Protein AF-A0A2D7U8H4-F1 (afdb_monomer_lite)

Foldseek 3Di:
DPDDAAQDLLLLLLLLLLLQCQVVDDDPVLLVLSVVLVVVSQVVCCVVPVDHDPDPRSVSSVVSVVVDVVQDPSRDLDDDVSNVVVSCRRYVDLVSLVVSLVSSCVSCPPVPNDPSSVSVSVVSCCVRVVD

Radius of gyration: 13.53 Å; chains: 1; bounding box: 33×34×31 Å

pLDDT: mean 74.47, std 12.83, range [48.94, 93.62]

Sequence (131 aa):
MNNIENNSFEAINLFVIYICFQDGVVSEEEASEIVLESSILKHYYF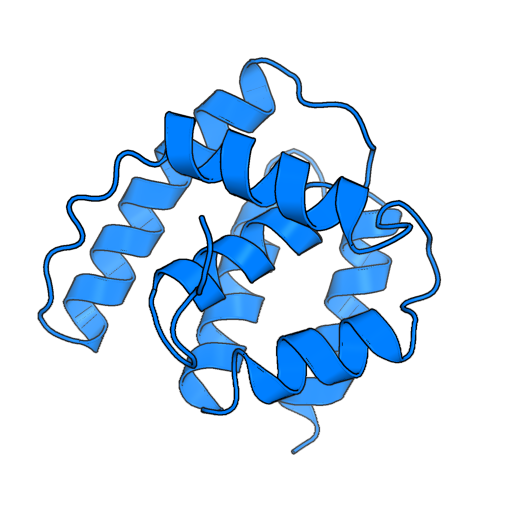ECYGEICDLDMESVSVEMQNMLTKKFEAFTEKISELEIQFFDDLISDFRLRDIALMAAKLSASKDGLHKLEESKWNFWFKRWASV

Secondary structure (DSSP, 8-state):
---PPTTSHHHHHHHHHHHHTTSS---HHHHHHHHHHHHHHHHHHHHHH-------HHHHHHHHHHHHHHHS--SSSS--HHHHHHHHHH---HHHHHHHHHHHHHHHTSS---HHHHHHHHHHHHHHHT-

Structure (mmCIF, N/CA/C/O backbone):
data_AF-A0A2D7U8H4-F1
#
_entry.id   AF-A0A2D7U8H4-F1
#
loop_
_atom_site.group_PDB
_atom_site.id
_atom_site.type_symbol
_atom_site.label_atom_id
_atom_site.label_alt_id
_atom_site.label_comp_id
_atom_site.label_asym_id
_atom_site.label_entity_id
_atom_site.label_seq_id
_atom_site.pdbx_PDB_ins_code
_atom_site.Cartn_x
_atom_site.Cartn_y
_atom_site.Cartn_z
_atom_site.occupancy
_atom_site.B_iso_or_equiv
_atom_site.auth_seq_id
_atom_site.auth_comp_id
_atom_site.auth_asym_id
_atom_site.auth_atom_id
_atom_site.pdbx_PDB_model_num
ATOM 1 N N . MET A 1 1 ? -7.947 11.295 -9.078 1.00 51.50 1 MET A N 1
ATOM 2 C CA . MET A 1 1 ? -7.142 10.383 -9.938 1.00 51.50 1 MET A CA 1
ATOM 3 C C . MET A 1 1 ? -7.999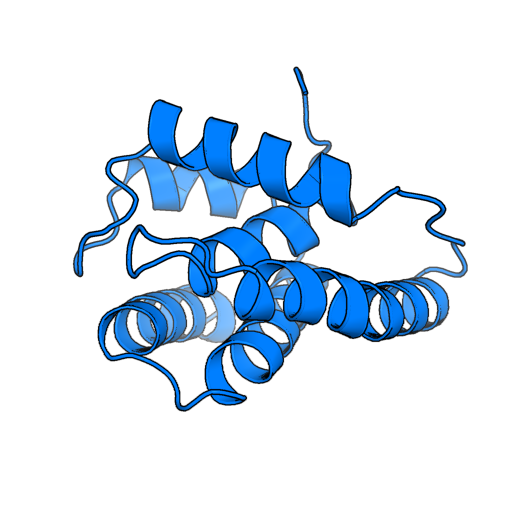 9.319 -10.631 1.00 51.50 1 MET A C 1
ATOM 5 O O . MET A 1 1 ? -8.744 8.639 -9.940 1.00 51.50 1 MET A O 1
ATOM 9 N N . ASN A 1 2 ? -7.910 9.155 -11.961 1.00 52.91 2 ASN A N 1
ATOM 10 C CA . ASN A 1 2 ? -8.731 8.161 -12.685 1.00 52.91 2 ASN A CA 1
ATOM 11 C C . ASN A 1 2 ? -7.993 6.896 -13.150 1.00 52.91 2 ASN A C 1
ATOM 13 O O . ASN A 1 2 ? -8.686 5.970 -13.537 1.00 52.91 2 ASN A O 1
ATOM 17 N N . ASN A 1 3 ? -6.659 6.817 -13.081 1.00 70.25 3 ASN A N 1
ATOM 18 C CA . ASN A 1 3 ? -5.900 5.573 -13.272 1.00 70.25 3 ASN A CA 1
ATOM 19 C C . ASN A 1 3 ? -4.519 5.729 -12.623 1.00 70.25 3 ASN A C 1
ATOM 21 O O . ASN A 1 3 ? -3.726 6.543 -13.084 1.00 70.25 3 ASN A O 1
ATOM 25 N N . ILE A 1 4 ? -4.258 4.989 -11.546 1.00 79.56 4 ILE A N 1
ATOM 26 C CA . ILE A 1 4 ? -2.896 4.794 -11.034 1.00 79.56 4 ILE A CA 1
ATOM 27 C C . ILE A 1 4 ? -2.267 3.719 -11.914 1.00 79.56 4 ILE A C 1
ATOM 29 O O . ILE A 1 4 ? -2.895 2.682 -12.136 1.00 79.56 4 ILE A O 1
ATOM 33 N N . GLU A 1 5 ? -1.080 3.982 -12.455 1.00 85.44 5 GLU A N 1
ATOM 34 C CA . GLU A 1 5 ? -0.382 3.003 -13.282 1.00 85.44 5 GLU A CA 1
ATOM 35 C C . GLU A 1 5 ? 0.126 1.837 -12.427 1.00 85.44 5 GLU A C 1
ATOM 37 O O . GLU A 1 5 ? 0.580 2.007 -11.294 1.00 85.44 5 GLU A O 1
ATOM 42 N N . ASN A 1 6 ? 0.037 0.624 -12.970 1.00 88.38 6 ASN A N 1
ATOM 43 C CA . ASN A 1 6 ? 0.552 -0.551 -12.279 1.00 88.38 6 ASN A CA 1
ATOM 44 C C . ASN A 1 6 ? 2.067 -0.426 -12.113 1.00 88.38 6 ASN A C 1
ATOM 46 O O . ASN A 1 6 ? 2.760 -0.018 -13.045 1.00 88.38 6 ASN A O 1
ATOM 50 N N . ASN A 1 7 ? 2.580 -0.857 -10.960 1.00 85.19 7 ASN A N 1
ATOM 51 C CA . ASN A 1 7 ? 4.003 -0.829 -10.622 1.00 85.19 7 ASN A CA 1
ATOM 52 C C . ASN A 1 7 ? 4.631 0.580 -10.632 1.00 85.19 7 ASN A C 1
ATOM 54 O O . ASN A 1 7 ? 5.853 0.699 -10.688 1.00 85.19 7 ASN A O 1
ATOM 58 N N . SER A 1 8 ? 3.824 1.642 -10.563 1.00 84.06 8 SER A N 1
ATOM 59 C CA . SER A 1 8 ? 4.328 3.012 -10.474 1.00 84.06 8 SER A CA 1
ATOM 60 C C . SER A 1 8 ? 4.660 3.408 -9.032 1.00 84.06 8 SER A C 1
ATOM 62 O O . SER A 1 8 ? 4.282 2.737 -8.065 1.00 84.06 8 SER A O 1
ATOM 64 N N . PHE A 1 9 ? 5.339 4.539 -8.860 1.00 78.19 9 PHE A N 1
ATOM 65 C CA . PHE A 1 9 ? 5.566 5.104 -7.532 1.00 78.19 9 PHE A CA 1
ATOM 66 C C . PHE A 1 9 ? 4.250 5.430 -6.808 1.00 78.19 9 PHE A C 1
ATOM 68 O O . PHE A 1 9 ? 4.119 5.190 -5.609 1.00 78.19 9 PHE A O 1
ATOM 75 N N . GLU A 1 10 ? 3.242 5.917 -7.531 1.00 80.12 10 GLU A N 1
ATOM 76 C CA . GLU A 1 10 ? 1.909 6.188 -6.995 1.00 80.12 10 GLU A CA 1
ATOM 77 C C . GLU A 1 10 ? 1.225 4.920 -6.482 1.00 80.12 10 GLU A C 1
ATOM 79 O O . GLU A 1 10 ? 0.513 4.984 -5.482 1.00 80.12 10 GLU A O 1
ATOM 84 N N . ALA A 1 11 ? 1.458 3.768 -7.118 1.00 85.81 11 ALA A N 1
ATOM 85 C CA . ALA A 1 11 ? 0.965 2.484 -6.631 1.00 85.81 11 ALA A CA 1
ATOM 86 C C . ALA A 1 11 ? 1.594 2.101 -5.284 1.00 85.81 11 ALA A C 1
ATOM 88 O O . ALA A 1 11 ? 0.877 1.703 -4.363 1.00 85.81 11 ALA A O 1
ATOM 89 N N . ILE A 1 12 ? 2.914 2.269 -5.149 1.00 84.12 12 ILE A N 1
ATOM 90 C CA . ILE A 1 12 ? 3.633 2.045 -3.884 1.00 84.12 12 ILE A CA 1
ATOM 91 C C . ILE A 1 12 ? 3.086 2.985 -2.813 1.00 84.12 12 ILE A C 1
ATOM 93 O O . ILE A 1 12 ? 2.733 2.549 -1.720 1.00 84.12 12 ILE A O 1
ATOM 97 N N . ASN A 1 13 ? 2.983 4.272 -3.135 1.00 79.50 13 ASN A N 1
ATOM 98 C CA . ASN A 1 13 ? 2.544 5.280 -2.188 1.00 79.50 13 ASN A CA 1
ATOM 99 C C . ASN A 1 13 ? 1.096 5.053 -1.737 1.00 79.50 13 ASN A C 1
ATOM 101 O O . ASN A 1 13 ? 0.791 5.161 -0.553 1.00 79.50 13 ASN A O 1
ATOM 105 N N . LEU A 1 14 ? 0.217 4.650 -2.659 1.00 84.50 14 LEU A N 1
ATOM 106 C CA . LEU A 1 14 ? -1.145 4.255 -2.324 1.00 84.50 14 LEU A CA 1
ATOM 107 C C . LEU A 1 14 ? -1.165 3.089 -1.330 1.00 84.50 14 LEU A C 1
ATOM 109 O O . LEU A 1 14 ? -1.993 3.081 -0.423 1.00 84.50 14 LEU A O 1
ATOM 113 N N . PHE A 1 15 ? -0.285 2.101 -1.502 1.00 88.06 15 PHE A N 1
ATOM 114 C CA . PHE A 1 15 ? -0.191 0.976 -0.575 1.00 88.06 15 PHE A CA 1
ATOM 115 C C . PHE A 1 15 ? 0.308 1.408 0.809 1.00 88.06 15 PHE A C 1
ATOM 117 O O . PHE A 1 15 ? -0.238 0.963 1.816 1.00 88.06 15 PHE A O 1
ATOM 124 N N . VAL A 1 16 ? 1.303 2.297 0.872 1.00 83.31 16 VAL A N 1
ATOM 125 C CA . VAL A 1 16 ? 1.805 2.863 2.137 1.00 83.31 16 VAL A CA 1
ATOM 126 C C . VAL A 1 16 ? 0.677 3.575 2.882 1.00 83.31 16 VAL A C 1
ATOM 128 O O . VAL A 1 16 ? 0.369 3.220 4.016 1.00 83.31 16 VAL A O 1
ATOM 131 N N . ILE A 1 17 ? -0.014 4.484 2.195 1.00 79.25 17 ILE A N 1
ATOM 132 C CA . ILE A 1 17 ? -1.213 5.184 2.675 1.00 79.25 17 ILE A CA 1
ATOM 133 C C . ILE A 1 17 ? -2.262 4.180 3.154 1.00 79.25 17 ILE A C 1
ATOM 135 O O . ILE A 1 17 ? -2.800 4.309 4.245 1.00 79.25 17 ILE A O 1
ATOM 139 N N . TYR A 1 18 ? -2.534 3.136 2.377 1.00 85.75 18 TYR A N 1
ATOM 140 C CA . TYR A 1 18 ? -3.485 2.105 2.766 1.00 85.75 18 TYR A CA 1
ATOM 141 C C . TYR A 1 18 ? -3.121 1.418 4.087 1.00 85.75 18 TYR A C 1
ATOM 143 O O . TYR A 1 18 ? -4.022 1.151 4.875 1.00 85.75 18 TYR A O 1
ATOM 151 N N . ILE A 1 19 ? -1.844 1.139 4.355 1.00 85.50 19 ILE A N 1
ATOM 152 C CA . ILE A 1 19 ? -1.432 0.525 5.623 1.00 85.50 19 ILE A CA 1
ATOM 153 C C . ILE A 1 19 ? -1.520 1.508 6.788 1.00 85.50 19 ILE A C 1
ATOM 155 O O . ILE A 1 19 ? -1.978 1.092 7.845 1.00 85.50 19 ILE A O 1
ATOM 159 N N . CYS A 1 20 ? -1.120 2.765 6.599 1.00 77.75 20 CYS A N 1
ATOM 160 C CA . CYS A 1 20 ? -1.115 3.774 7.664 1.00 77.75 20 CYS A CA 1
ATOM 161 C C . CYS A 1 20 ? -2.527 4.276 8.008 1.00 77.75 20 CYS A C 1
ATOM 163 O O . CYS A 1 20 ? -2.870 4.524 9.153 1.00 77.75 20 CYS A O 1
ATOM 165 N N . PHE A 1 21 ? -3.420 4.376 7.025 1.00 74.38 21 PHE A N 1
ATOM 166 C CA . PHE A 1 21 ? -4.769 4.891 7.255 1.00 74.38 21 PHE A CA 1
ATOM 167 C C . PHE A 1 21 ? -5.750 3.786 7.625 1.00 74.38 21 PHE A C 1
ATOM 169 O O . PHE A 1 21 ? -6.690 3.495 6.881 1.00 74.38 21 PHE A O 1
ATOM 176 N N . GLN A 1 22 ? -5.541 3.166 8.782 1.00 72.56 22 GLN A N 1
ATOM 177 C CA . GLN A 1 22 ? -6.448 2.143 9.310 1.00 72.56 22 GLN A CA 1
ATOM 178 C C . GLN A 1 22 ? -7.358 2.635 10.435 1.00 72.56 22 GLN A C 1
ATOM 180 O O . GLN A 1 22 ? -8.425 2.053 10.641 1.00 72.56 22 GLN A O 1
ATOM 185 N N . ASP A 1 23 ? -7.015 3.756 11.066 1.00 63.41 23 ASP A N 1
ATOM 186 C CA . ASP A 1 23 ? -7.750 4.287 12.218 1.00 63.41 23 ASP A CA 1
ATOM 187 C C . ASP A 1 23 ? -8.824 5.330 11.836 1.00 63.41 23 ASP A C 1
ATOM 189 O O . ASP A 1 23 ? -9.570 5.824 12.681 1.00 63.41 23 ASP A O 1
ATOM 193 N N . GLY A 1 24 ? -8.994 5.609 10.537 1.00 57.06 24 GLY A N 1
ATOM 194 C CA . GLY A 1 24 ? -10.150 6.337 9.992 1.00 57.06 24 GLY A CA 1
ATOM 195 C C . GLY A 1 24 ? -10.185 7.846 10.229 1.00 57.06 24 GLY A C 1
ATOM 196 O O . GLY A 1 24 ? -11.062 8.522 9.686 1.00 57.06 24 GLY A O 1
ATOM 197 N N . VAL A 1 25 ? -9.230 8.383 10.979 1.00 54.97 25 VAL A N 1
ATOM 198 C CA . VAL A 1 25 ? -9.010 9.816 11.186 1.00 54.97 25 VAL A CA 1
ATOM 199 C C . VAL A 1 25 ? -7.657 10.165 10.574 1.00 54.97 25 VAL A C 1
ATOM 201 O O . VAL A 1 25 ? -6.763 9.336 10.607 1.00 54.97 25 VAL A O 1
ATOM 204 N N . VAL A 1 26 ? -7.548 11.349 9.963 1.00 52.44 26 VAL A N 1
ATOM 205 C CA . VAL A 1 26 ? -6.253 11.947 9.605 1.00 52.44 26 VAL A CA 1
ATOM 206 C C . VAL A 1 26 ? -6.044 13.103 10.556 1.00 52.44 26 VAL A C 1
ATOM 208 O O . VAL A 1 26 ? -6.781 14.093 10.481 1.00 52.44 26 VAL A O 1
ATOM 211 N N . SER A 1 27 ? -5.100 12.981 11.477 1.00 54.81 27 SER A N 1
ATOM 212 C CA . SER A 1 27 ? -4.613 14.147 12.208 1.00 54.81 27 SER A CA 1
ATOM 213 C C . SER A 1 27 ? -3.743 15.010 11.277 1.00 54.81 27 SER A C 1
ATOM 215 O O . SER A 1 27 ? -3.174 14.528 10.296 1.00 54.81 27 SER A O 1
ATOM 217 N N . GLU A 1 28 ? -3.624 16.315 11.552 1.00 50.97 28 GLU A N 1
ATOM 218 C CA . GLU A 1 28 ? -2.660 17.175 10.831 1.00 50.97 28 GLU A CA 1
ATOM 219 C C . GLU A 1 28 ? -1.212 16.655 10.968 1.00 50.97 28 GLU A C 1
ATOM 221 O O . GLU A 1 28 ? -0.369 16.905 10.101 1.00 50.97 28 GLU A O 1
ATOM 226 N N . GLU A 1 29 ? -0.942 15.901 12.036 1.00 53.50 29 GLU A N 1
ATOM 227 C CA . GLU A 1 29 ? 0.329 15.234 12.312 1.00 53.50 29 GLU A CA 1
ATOM 228 C C . GLU A 1 29 ? 0.560 14.073 11.325 1.00 53.50 29 GLU A C 1
ATOM 230 O O . GLU A 1 29 ? 1.577 14.085 10.634 1.00 53.50 29 GLU A O 1
ATOM 235 N N . GLU A 1 30 ? -0.415 13.182 11.104 1.00 51.03 30 GLU A N 1
ATOM 236 C CA . GLU A 1 30 ? -0.315 12.084 10.119 1.00 51.03 30 GLU A CA 1
ATOM 237 C C . GLU A 1 30 ? -0.152 12.595 8.676 1.00 51.03 30 GLU A C 1
ATOM 239 O O . GLU A 1 30 ? 0.630 12.053 7.891 1.00 51.03 30 GLU A O 1
ATOM 244 N N . ALA A 1 31 ? -0.850 13.675 8.309 1.00 55.53 31 ALA A N 1
ATOM 245 C CA . ALA A 1 31 ? -0.714 14.287 6.984 1.00 55.53 31 ALA A CA 1
ATOM 246 C C . ALA A 1 31 ? 0.693 14.872 6.760 1.00 55.53 31 ALA A C 1
ATOM 248 O O . ALA A 1 31 ? 1.307 14.654 5.711 1.00 55.53 31 ALA A O 1
ATOM 249 N N . SER A 1 32 ? 1.228 15.577 7.760 1.00 53.59 32 SER A N 1
ATOM 250 C CA . SER A 1 32 ? 2.587 16.135 7.726 1.00 53.59 32 SER A CA 1
ATOM 251 C C . SER A 1 32 ? 3.660 15.039 7.716 1.00 53.59 32 SER A C 1
ATOM 253 O O . SER A 1 32 ? 4.719 15.194 7.100 1.00 53.59 32 SER A O 1
ATOM 255 N N . GLU A 1 33 ? 3.388 13.907 8.360 1.00 56.00 33 GLU A N 1
ATOM 256 C CA . GLU A 1 33 ? 4.283 12.753 8.419 1.00 56.00 33 GLU A CA 1
ATOM 257 C C . GLU A 1 33 ? 4.367 12.008 7.089 1.00 56.00 33 GLU A C 1
ATOM 259 O O . GLU A 1 33 ? 5.471 11.687 6.641 1.00 56.00 33 GLU A O 1
ATOM 264 N N . ILE A 1 34 ? 3.249 11.846 6.380 1.00 58.84 34 ILE A N 1
ATOM 265 C CA . ILE A 1 34 ? 3.242 11.286 5.021 1.00 58.84 34 ILE A CA 1
ATOM 266 C C . ILE A 1 34 ? 4.045 12.164 4.062 1.00 58.84 34 ILE A C 1
ATOM 268 O O . ILE A 1 34 ? 4.780 11.655 3.214 1.00 58.84 34 ILE A O 1
ATOM 272 N N . VAL A 1 35 ? 3.977 13.488 4.218 1.00 55.56 35 VAL A N 1
ATOM 273 C CA . VAL A 1 35 ? 4.799 14.429 3.444 1.00 55.56 35 VAL A CA 1
ATOM 274 C C . VAL A 1 35 ? 6.287 14.274 3.780 1.00 55.56 35 VAL A C 1
ATOM 276 O O . VAL A 1 35 ? 7.117 14.231 2.868 1.00 55.56 35 VAL A O 1
ATOM 279 N N . LEU A 1 36 ? 6.659 14.126 5.052 1.00 53.41 36 LEU A N 1
ATOM 280 C CA . LEU A 1 36 ? 8.048 13.871 5.460 1.00 53.41 36 LEU A CA 1
ATOM 281 C C . LEU A 1 36 ? 8.581 12.554 4.894 1.00 53.41 36 LEU A C 1
ATOM 283 O O . LEU A 1 36 ? 9.702 12.495 4.388 1.00 53.41 36 LEU A O 1
ATOM 287 N N . GLU A 1 37 ? 7.785 11.498 4.921 1.00 58.31 37 GLU A N 1
ATOM 288 C CA . GLU A 1 37 ? 8.197 10.185 4.431 1.00 58.31 37 GLU A CA 1
ATOM 289 C C . GLU A 1 37 ? 8.166 10.070 2.925 1.00 58.31 37 GLU A C 1
ATOM 291 O O . GLU A 1 37 ? 8.986 9.352 2.354 1.00 58.31 37 GLU A O 1
ATOM 296 N N . SER A 1 38 ? 7.335 10.875 2.272 1.00 60.34 38 SER A N 1
ATOM 297 C CA . SER A 1 38 ? 7.393 11.040 0.834 1.00 60.34 38 SER A CA 1
ATOM 298 C C . SER A 1 38 ? 8.769 11.478 0.356 1.00 60.34 38 SER A C 1
ATOM 300 O O . SER A 1 38 ? 9.191 11.053 -0.708 1.00 60.34 38 SER A O 1
ATOM 302 N N . SER A 1 39 ? 9.514 12.266 1.138 1.00 61.62 39 SER A N 1
ATOM 303 C CA . SER A 1 39 ? 10.873 12.670 0.768 1.00 61.62 39 SER A CA 1
ATOM 304 C C . SER A 1 39 ? 11.861 11.496 0.818 1.00 61.62 39 SER A C 1
ATOM 306 O O . SER A 1 39 ? 12.702 11.364 -0.072 1.00 61.62 39 SER A O 1
ATOM 308 N N . ILE A 1 40 ? 11.703 10.586 1.787 1.00 63.94 40 ILE A N 1
ATOM 309 C CA . ILE A 1 40 ? 12.493 9.351 1.911 1.00 63.94 40 ILE A CA 1
ATOM 310 C C . ILE A 1 40 ? 12.112 8.369 0.798 1.00 63.94 40 ILE A C 1
ATOM 312 O O . ILE A 1 40 ? 12.989 7.822 0.136 1.00 63.94 40 ILE A O 1
ATOM 316 N N . LEU A 1 41 ? 10.814 8.187 0.550 1.00 64.19 41 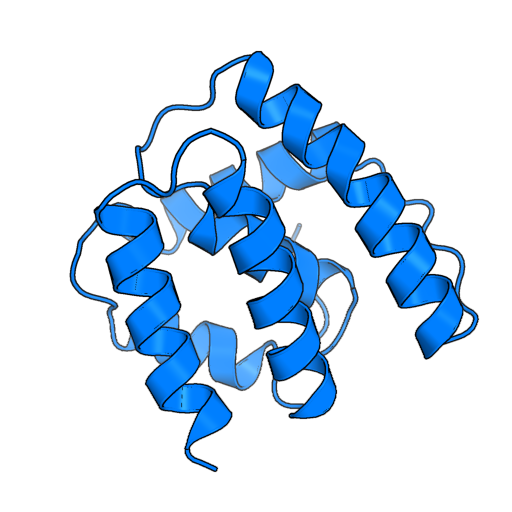LEU A N 1
ATOM 317 C CA . LEU A 1 41 ? 10.275 7.357 -0.528 1.00 64.19 41 LEU A CA 1
ATOM 318 C C . LEU A 1 41 ? 10.699 7.873 -1.906 1.00 64.19 41 LEU A C 1
ATOM 320 O O . LEU A 1 41 ? 11.145 7.083 -2.732 1.00 64.19 41 LEU A O 1
ATOM 324 N N . LYS A 1 42 ? 10.633 9.188 -2.144 1.00 65.81 42 LYS A N 1
ATOM 325 C CA . LYS A 1 42 ? 11.120 9.835 -3.372 1.00 65.81 42 LYS A CA 1
ATOM 326 C C . LYS A 1 42 ? 12.611 9.604 -3.561 1.00 65.81 42 LYS A C 1
ATOM 328 O O . LYS A 1 42 ? 13.033 9.275 -4.664 1.00 65.81 42 LYS A O 1
ATOM 333 N N . HIS A 1 43 ? 13.403 9.747 -2.498 1.00 65.62 43 HIS A N 1
ATOM 334 C CA . HIS A 1 43 ? 14.840 9.501 -2.557 1.00 65.62 43 HIS A CA 1
ATOM 335 C C . HIS A 1 43 ? 15.149 8.026 -2.841 1.00 65.62 43 HIS A C 1
ATOM 337 O O . HIS A 1 43 ? 15.952 7.728 -3.715 1.00 65.62 43 HIS A O 1
ATOM 343 N N . TYR A 1 44 ? 14.463 7.096 -2.178 1.00 62.44 44 TYR A N 1
ATOM 344 C CA . TYR A 1 44 ? 14.658 5.663 -2.387 1.00 62.44 44 TYR A CA 1
ATOM 345 C C . TYR A 1 44 ? 14.201 5.201 -3.780 1.00 62.44 44 TYR A C 1
ATOM 347 O O . TYR A 1 44 ? 14.885 4.413 -4.430 1.00 62.44 44 TYR A O 1
ATOM 355 N N . TYR A 1 45 ? 13.072 5.721 -4.272 1.00 63.62 45 TYR A N 1
ATOM 356 C CA . TYR A 1 45 ? 12.604 5.481 -5.637 1.00 63.62 45 TYR A CA 1
ATOM 357 C C . TYR A 1 45 ? 13.599 6.025 -6.666 1.00 63.62 45 TYR A C 1
ATOM 359 O O . TYR A 1 45 ? 13.954 5.314 -7.603 1.00 63.62 45 TYR A O 1
ATOM 367 N N . PHE A 1 46 ? 14.123 7.235 -6.450 1.00 66.12 46 PHE A N 1
ATOM 368 C CA . PHE A 1 46 ? 15.183 7.801 -7.282 1.00 66.12 46 PHE A CA 1
ATOM 369 C C . PHE A 1 46 ? 16.446 6.927 -7.284 1.00 66.12 46 PHE A C 1
ATOM 371 O O . PHE A 1 46 ? 16.983 6.651 -8.350 1.00 66.12 46 PHE A O 1
ATOM 378 N N . GLU A 1 47 ? 16.895 6.429 -6.131 1.00 61.97 47 GLU A N 1
ATOM 379 C CA . GLU A 1 47 ? 18.053 5.524 -6.051 1.00 61.97 47 GLU A CA 1
ATOM 380 C C . GLU A 1 47 ? 17.808 4.189 -6.782 1.00 61.97 47 GLU A C 1
ATOM 382 O O . GLU A 1 47 ? 18.723 3.636 -7.391 1.00 61.97 47 GLU A O 1
ATOM 387 N N . CYS A 1 48 ? 16.577 3.670 -6.763 1.00 60.88 48 CYS A N 1
ATOM 388 C CA . CYS A 1 48 ? 16.238 2.397 -7.409 1.00 60.88 48 CYS A CA 1
ATOM 389 C C . CYS A 1 48 ? 16.018 2.512 -8.925 1.00 60.88 48 CYS A C 1
ATOM 391 O O . CYS A 1 48 ? 16.359 1.584 -9.661 1.00 60.88 48 CYS A O 1
ATOM 393 N N . TYR A 1 49 ? 15.428 3.617 -9.389 1.00 64.88 49 TYR A N 1
ATOM 394 C CA . TYR A 1 49 ? 14.919 3.759 -10.760 1.00 64.88 49 TYR A CA 1
ATOM 395 C C . TYR A 1 49 ? 15.562 4.907 -11.550 1.00 64.88 49 TYR A C 1
ATOM 397 O O . TYR A 1 49 ? 15.422 4.962 -12.769 1.00 64.88 49 TYR A O 1
ATOM 405 N N . GLY A 1 50 ? 16.301 5.807 -10.895 1.00 62.72 50 GLY A N 1
ATOM 406 C CA . GLY A 1 50 ? 16.912 6.989 -11.515 1.00 62.72 50 GLY A CA 1
ATOM 407 C C . GLY A 1 50 ? 15.915 8.098 -11.869 1.00 62.72 50 GLY A C 1
ATOM 408 O O . GLY A 1 50 ? 16.264 9.029 -12.595 1.00 62.72 50 GLY A O 1
ATOM 409 N N . GLU A 1 51 ? 14.678 8.003 -11.381 1.00 65.00 51 GLU A N 1
ATOM 410 C CA . GLU A 1 51 ? 13.570 8.892 -11.728 1.00 65.00 51 GLU A CA 1
ATOM 411 C C . GLU A 1 51 ? 13.255 9.866 -10.589 1.00 65.00 51 GLU A C 1
ATOM 413 O O . GLU A 1 51 ? 13.069 9.471 -9.436 1.00 65.00 51 GLU A O 1
ATOM 418 N N . ILE A 1 52 ? 13.198 11.162 -10.910 1.00 58.97 52 ILE A N 1
ATOM 419 C CA . ILE A 1 52 ? 12.814 12.202 -9.951 1.00 58.97 52 ILE A CA 1
ATOM 420 C C . ILE A 1 52 ? 11.289 12.261 -9.892 1.00 58.97 52 ILE A C 1
ATOM 422 O O . ILE A 1 52 ? 10.632 12.573 -10.883 1.00 58.97 52 ILE A O 1
ATOM 426 N N . CYS A 1 53 ? 10.738 12.001 -8.711 1.00 63.28 53 CYS A N 1
ATOM 427 C CA . CYS A 1 53 ? 9.310 12.099 -8.450 1.00 63.28 53 CYS A CA 1
ATOM 428 C C . CYS A 1 53 ? 8.946 13.504 -7.924 1.00 63.28 53 CYS A C 1
ATOM 430 O O . CYS A 1 53 ? 9.220 13.845 -6.770 1.00 63.28 53 CYS A O 1
ATOM 432 N N . ASP A 1 54 ? 8.310 14.310 -8.779 1.00 63.47 54 ASP A N 1
ATOM 433 C CA . ASP A 1 54 ? 7.850 15.681 -8.486 1.00 63.47 54 ASP A CA 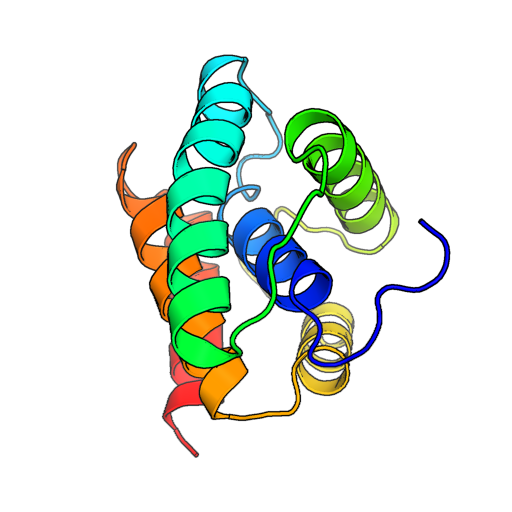1
ATOM 434 C C . ASP A 1 54 ? 6.354 15.738 -8.110 1.00 63.47 54 ASP A C 1
ATOM 436 O O . ASP A 1 54 ? 5.632 16.675 -8.440 1.00 63.47 54 ASP A O 1
ATOM 440 N N . LEU A 1 55 ? 5.845 14.688 -7.457 1.00 62.06 55 LEU A N 1
ATOM 441 C CA . LEU A 1 55 ? 4.455 14.656 -6.997 1.00 62.06 55 LEU A CA 1
ATOM 442 C C . LEU A 1 55 ? 4.270 15.547 -5.769 1.00 62.06 55 LEU A C 1
ATOM 444 O O . LEU A 1 55 ? 5.057 15.475 -4.822 1.00 62.06 55 LEU A O 1
ATOM 448 N N . ASP A 1 56 ? 3.210 16.349 -5.753 1.00 65.31 56 ASP A N 1
ATOM 449 C CA . ASP A 1 56 ? 2.749 17.017 -4.539 1.00 65.31 56 ASP A CA 1
ATOM 450 C C . ASP A 1 56 ? 2.055 15.992 -3.634 1.00 65.31 56 ASP A C 1
ATOM 452 O O . ASP A 1 56 ? 0.935 15.550 -3.874 1.00 65.31 56 ASP A O 1
ATOM 456 N N . MET A 1 57 ? 2.774 15.557 -2.610 1.00 62.09 57 MET A N 1
ATOM 457 C CA . MET A 1 57 ? 2.399 14.393 -1.814 1.00 62.09 57 MET A CA 1
ATOM 458 C C . MET A 1 57 ? 1.275 14.708 -0.839 1.00 62.09 57 MET A C 1
ATOM 460 O O . MET A 1 57 ? 0.542 13.801 -0.464 1.00 62.09 57 MET A O 1
ATOM 464 N N . GLU A 1 58 ? 1.103 15.971 -0.461 1.00 62.28 58 GLU A N 1
ATOM 465 C CA . GLU A 1 58 ? 0.044 16.390 0.451 1.00 62.28 58 GLU A CA 1
ATOM 466 C C . GLU A 1 58 ? -1.323 16.259 -0.236 1.00 62.28 58 GLU A C 1
ATOM 468 O O . GLU A 1 58 ? -2.208 15.544 0.241 1.00 62.28 58 GLU A O 1
ATOM 473 N N . SER A 1 59 ? -1.462 16.842 -1.431 1.00 64.06 59 SER A N 1
ATOM 474 C CA . SER A 1 59 ? -2.688 16.739 -2.231 1.00 64.06 59 SER A CA 1
ATOM 475 C C . SER A 1 59 ? -2.953 15.311 -2.720 1.00 64.06 59 SER A C 1
ATOM 477 O O . SER A 1 59 ? -4.087 14.828 -2.643 1.00 64.06 59 SER A O 1
ATOM 479 N N . VAL A 1 60 ? -1.909 14.591 -3.143 1.00 67.38 60 VAL A N 1
ATOM 480 C CA . VAL A 1 60 ? -2.019 13.194 -3.587 1.00 67.38 60 VAL A CA 1
ATOM 481 C C . VAL A 1 60 ? -2.463 12.272 -2.452 1.00 67.38 60 VAL A C 1
ATOM 483 O O . VAL A 1 60 ? -3.281 11.381 -2.682 1.00 67.38 60 VAL A O 1
ATOM 486 N N . SER A 1 61 ? -1.995 12.492 -1.222 1.00 66.38 61 SER A N 1
ATOM 487 C CA . SER A 1 61 ? -2.356 11.633 -0.087 1.00 66.38 61 SER A CA 1
ATOM 488 C C . SER A 1 61 ? -3.830 11.757 0.280 1.00 66.38 61 SER A C 1
ATOM 490 O O . SER A 1 61 ? -4.508 10.743 0.460 1.00 66.38 61 SER A O 1
ATOM 492 N N . VAL A 1 62 ? -4.365 12.981 0.282 1.00 69.12 62 VAL A N 1
ATOM 493 C CA . VAL A 1 62 ? -5.796 13.233 0.513 1.00 69.12 62 VAL A CA 1
ATOM 494 C C . VAL A 1 62 ? -6.653 12.631 -0.607 1.00 69.12 62 VAL A C 1
ATOM 496 O O . VAL A 1 62 ? -7.710 12.047 -0.348 1.00 69.12 62 VAL A O 1
ATOM 499 N N . GLU A 1 63 ? -6.224 12.730 -1.868 1.00 71.62 63 GLU A N 1
ATOM 500 C CA . GLU A 1 63 ? -6.934 12.103 -2.990 1.00 71.62 63 GLU A CA 1
ATOM 501 C C . GLU A 1 63 ? -6.934 10.571 -2.909 1.00 71.62 63 GLU A C 1
ATOM 503 O O . GLU A 1 63 ? -7.980 9.939 -3.094 1.00 71.62 63 GLU A O 1
ATOM 508 N N . MET A 1 64 ? -5.781 9.973 -2.613 1.00 74.12 64 MET A N 1
ATOM 509 C CA . MET A 1 64 ? -5.609 8.527 -2.471 1.00 74.12 64 MET A CA 1
ATOM 510 C C . MET A 1 64 ? -6.434 7.978 -1.309 1.00 74.12 64 MET A C 1
ATOM 512 O O . MET A 1 64 ? -7.103 6.955 -1.459 1.00 74.12 64 MET A O 1
ATOM 516 N N . GLN A 1 65 ? -6.480 8.692 -0.189 1.00 71.19 65 GLN A N 1
ATOM 517 C CA . GLN A 1 65 ? -7.328 8.329 0.937 1.00 71.19 65 GLN A CA 1
ATOM 518 C C . GLN A 1 65 ? -8.813 8.349 0.554 1.00 71.19 65 GLN A C 1
ATOM 520 O O . GLN A 1 65 ? -9.530 7.373 0.775 1.00 71.19 65 GLN A O 1
ATOM 525 N N . ASN A 1 66 ? -9.277 9.436 -0.070 1.00 73.94 66 ASN A N 1
ATOM 526 C CA . ASN A 1 66 ? -10.654 9.546 -0.555 1.00 73.94 66 ASN A CA 1
ATOM 527 C C . ASN A 1 66 ? -11.006 8.446 -1.563 1.00 73.94 66 ASN A C 1
ATOM 529 O O . ASN A 1 66 ? -12.161 8.026 -1.656 1.00 73.94 66 ASN A O 1
ATOM 533 N N . MET A 1 67 ? -10.032 7.988 -2.347 1.00 77.69 67 MET A N 1
ATOM 534 C CA . MET A 1 67 ? -10.213 6.854 -3.242 1.00 77.69 67 MET A CA 1
ATOM 535 C C . MET A 1 67 ? -10.363 5.544 -2.458 1.00 77.69 67 MET A C 1
ATOM 537 O O . MET A 1 67 ? -11.282 4.780 -2.747 1.00 77.69 67 MET A O 1
ATOM 541 N N . LEU A 1 68 ? -9.504 5.289 -1.467 1.00 76.75 68 LEU A N 1
ATOM 542 C CA . LEU A 1 68 ? -9.540 4.071 -0.650 1.00 76.75 68 LEU A CA 1
ATOM 543 C C . LEU A 1 68 ? -10.846 3.949 0.137 1.00 76.75 68 LEU A C 1
ATOM 545 O O . LEU A 1 68 ? -11.470 2.893 0.096 1.00 76.75 68 LEU A O 1
ATOM 549 N N . THR A 1 69 ? -11.309 5.027 0.771 1.00 73.69 69 THR A N 1
ATOM 550 C CA . THR A 1 69 ? -12.554 5.034 1.562 1.00 73.69 69 THR A CA 1
ATOM 551 C C . THR A 1 69 ? -13.811 4.874 0.711 1.00 73.69 69 THR A C 1
ATOM 553 O O . THR A 1 69 ? -14.807 4.327 1.173 1.00 73.69 69 THR A O 1
ATOM 556 N N . LYS A 1 70 ? -13.783 5.322 -0.551 1.00 78.50 70 LYS A N 1
ATOM 557 C CA . LYS A 1 70 ? -14.875 5.079 -1.509 1.00 78.50 70 LYS A CA 1
ATOM 558 C C . LYS A 1 70 ? -14.859 3.665 -2.079 1.00 78.50 70 LYS A C 1
ATOM 560 O O . LYS A 1 70 ? -15.909 3.171 -2.486 1.00 78.50 70 LYS A O 1
ATOM 565 N N . LYS A 1 71 ? -13.677 3.055 -2.192 1.00 75.75 71 LYS A N 1
ATOM 566 C CA . LYS A 1 71 ? -13.482 1.777 -2.885 1.00 75.75 71 LYS A CA 1
ATOM 567 C C . LYS A 1 71 ? -13.567 0.575 -1.949 1.00 75.75 71 LYS A C 1
ATOM 569 O O . LYS A 1 71 ? -13.998 -0.489 -2.387 1.00 75.75 71 LYS A O 1
ATOM 574 N N . PHE A 1 72 ? -13.183 0.745 -0.688 1.00 76.75 72 PHE A N 1
ATOM 575 C CA . PHE A 1 72 ? -13.110 -0.319 0.304 1.00 76.75 72 PHE A CA 1
ATOM 576 C C . PHE A 1 72 ? -13.714 0.127 1.635 1.00 76.75 72 PHE A C 1
ATOM 578 O O . PHE A 1 72 ? -13.613 1.292 2.020 1.00 76.75 72 PHE A O 1
ATOM 585 N N . GLU A 1 73 ? -14.247 -0.829 2.396 1.00 68.31 73 GLU A N 1
ATOM 586 C CA . GLU A 1 73 ? -14.435 -0.667 3.842 1.00 68.31 73 GLU A CA 1
ATOM 587 C C . GLU A 1 73 ? -13.063 -0.785 4.526 1.00 68.31 73 GLU A C 1
ATOM 589 O O . GLU A 1 73 ? -12.736 -1.774 5.182 1.00 68.31 73 GLU A O 1
ATOM 594 N N . ALA A 1 74 ? -12.217 0.218 4.280 1.00 60.88 74 ALA A N 1
ATOM 595 C CA . ALA A 1 74 ? -10.778 0.154 4.500 1.00 60.88 74 ALA A CA 1
ATOM 596 C C . ALA A 1 74 ? -10.370 0.015 5.974 1.00 60.88 74 ALA A C 1
ATOM 598 O O . ALA A 1 74 ? -9.229 -0.350 6.210 1.00 60.88 74 ALA A O 1
ATOM 599 N N . PHE A 1 75 ? -11.267 0.261 6.934 1.00 67.50 75 PHE A N 1
ATOM 600 C CA . PHE A 1 75 ? -10.990 0.309 8.379 1.00 67.50 75 PHE A CA 1
ATOM 601 C C . PHE A 1 75 ? -11.465 -0.958 9.101 1.00 67.50 75 PHE A C 1
ATOM 603 O O . PHE A 1 75 ? -12.268 -0.912 10.035 1.00 67.50 75 PHE A O 1
ATOM 610 N N . THR A 1 76 ? -11.035 -2.125 8.626 1.00 69.38 76 THR A N 1
ATOM 611 C CA . THR A 1 76 ? -11.410 -3.408 9.230 1.00 69.38 76 THR A CA 1
ATOM 612 C C . THR A 1 76 ? -10.191 -4.305 9.418 1.00 69.38 76 THR A C 1
ATOM 614 O O . THR A 1 76 ? -9.247 -4.284 8.631 1.00 69.38 76 THR A O 1
ATOM 617 N N . GLU A 1 77 ? -10.212 -5.142 10.464 1.00 69.62 77 GLU A N 1
ATOM 618 C CA . GLU A 1 77 ? -9.137 -6.118 10.718 1.00 69.62 77 GLU A CA 1
ATOM 619 C C . GLU A 1 77 ? -9.011 -7.164 9.597 1.00 69.62 77 GLU A C 1
ATOM 621 O O . GLU A 1 77 ? -7.955 -7.779 9.437 1.00 69.62 77 GLU A O 1
ATOM 626 N N . LYS A 1 78 ? -10.094 -7.404 8.844 1.00 77.94 78 LYS A N 1
ATOM 627 C CA . LYS A 1 78 ? -10.160 -8.429 7.803 1.00 77.94 78 LYS A CA 1
ATOM 628 C C . LYS A 1 78 ? -10.067 -7.797 6.427 1.00 77.94 78 LYS A C 1
ATOM 630 O O . LYS A 1 78 ? -10.980 -7.109 5.996 1.00 77.94 78 LYS A O 1
ATOM 635 N N . ILE A 1 79 ? -9.006 -8.145 5.715 1.00 86.25 79 ILE A N 1
ATOM 636 C CA . ILE A 1 79 ? -8.817 -7.735 4.328 1.00 86.25 79 ILE A CA 1
ATOM 637 C C . ILE A 1 79 ? -9.788 -8.515 3.432 1.00 86.25 79 ILE A C 1
ATOM 639 O O . ILE A 1 79 ? -9.883 -9.743 3.506 1.00 86.25 79 ILE A O 1
ATOM 643 N N . SER A 1 80 ? -10.521 -7.784 2.600 1.00 87.50 80 SER A N 1
ATOM 644 C CA . SER A 1 80 ? -11.469 -8.299 1.614 1.00 87.50 80 SER A CA 1
ATOM 645 C C . SER A 1 80 ? -10.765 -8.836 0.363 1.00 87.50 80 SER A C 1
ATOM 647 O O . SER A 1 80 ? -9.672 -8.398 0.006 1.00 87.50 80 SER A O 1
ATOM 649 N N . GLU A 1 81 ? -11.411 -9.748 -0.372 1.00 88.38 81 GLU A N 1
ATOM 650 C CA . GLU A 1 81 ? -10.860 -10.222 -1.654 1.00 88.38 81 GLU A CA 1
ATOM 651 C C . GLU A 1 81 ? -10.699 -9.100 -2.688 1.00 88.38 81 GLU A C 1
ATOM 653 O O . GLU A 1 81 ? -9.792 -9.159 -3.513 1.00 88.38 81 GLU A O 1
ATOM 658 N N . LEU A 1 82 ? -11.521 -8.049 -2.607 1.00 87.69 82 LEU A N 1
ATOM 659 C CA . LEU A 1 82 ? -11.405 -6.877 -3.473 1.00 87.69 82 LEU A CA 1
ATOM 660 C C . LEU A 1 82 ? -10.122 -6.085 -3.196 1.00 87.69 82 LEU A C 1
ATOM 662 O O . LEU A 1 82 ? -9.465 -5.660 -4.143 1.00 87.69 82 LEU A O 1
ATOM 666 N N . GLU A 1 83 ? -9.753 -5.899 -1.924 1.00 88.69 83 GLU A N 1
ATOM 667 C CA . GLU A 1 83 ? -8.473 -5.280 -1.547 1.00 88.69 83 GLU A CA 1
ATOM 668 C C . GLU A 1 83 ? -7.300 -6.142 -2.021 1.00 88.69 83 GLU A C 1
ATOM 670 O O . GLU A 1 83 ? -6.343 -5.620 -2.593 1.00 88.69 83 GLU A O 1
ATOM 675 N N . ILE A 1 84 ? -7.402 -7.463 -1.828 1.00 92.12 84 ILE A N 1
ATOM 676 C CA . ILE A 1 84 ? -6.368 -8.418 -2.240 1.00 92.12 84 ILE A CA 1
ATOM 677 C C . ILE A 1 84 ? -6.120 -8.320 -3.742 1.00 92.12 84 ILE A C 1
ATOM 679 O O . ILE A 1 84 ? -4.994 -8.072 -4.168 1.00 92.12 84 ILE A O 1
ATOM 683 N N . GLN A 1 85 ? -7.179 -8.491 -4.534 1.00 92.62 85 GLN A N 1
ATOM 684 C CA . GLN A 1 85 ? -7.090 -8.472 -5.987 1.00 92.62 85 GLN A CA 1
ATOM 685 C C . GLN A 1 85 ? -6.579 -7.121 -6.487 1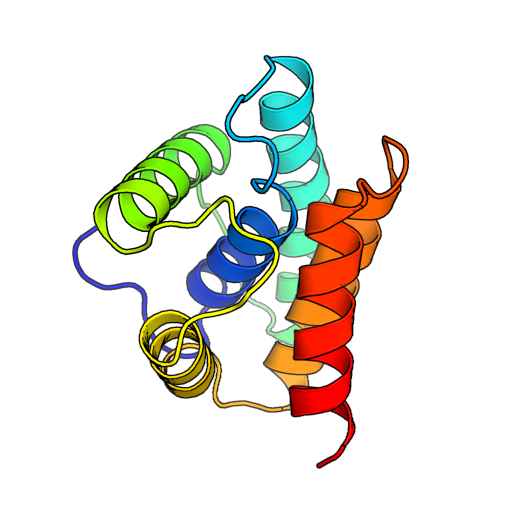.00 92.62 85 GLN A C 1
ATOM 687 O O . GLN A 1 85 ? -5.699 -7.072 -7.340 1.00 92.62 85 GLN A O 1
ATOM 692 N N . PHE A 1 86 ? -7.068 -6.023 -5.908 1.00 91.38 86 PHE A N 1
ATOM 693 C CA . PHE A 1 86 ? -6.647 -4.692 -6.312 1.00 91.38 86 PHE A CA 1
ATOM 694 C C . PHE A 1 86 ? -5.146 -4.461 -6.127 1.00 91.38 86 PHE A C 1
ATOM 696 O O . PHE A 1 86 ? -4.497 -4.014 -7.067 1.00 91.38 86 PHE A O 1
ATOM 703 N N . PHE A 1 87 ? -4.585 -4.753 -4.951 1.00 92.69 87 PHE A N 1
ATOM 704 C CA . PHE A 1 87 ? -3.165 -4.492 -4.703 1.00 92.69 87 PHE A CA 1
ATOM 705 C C . PHE A 1 87 ? -2.238 -5.521 -5.354 1.00 92.69 87 PHE A C 1
ATOM 707 O O . PHE A 1 87 ? -1.129 -5.155 -5.739 1.00 92.69 87 PHE A O 1
ATOM 714 N N . ASP A 1 88 ? -2.677 -6.769 -5.536 1.00 93.62 88 ASP A N 1
ATOM 715 C CA . ASP A 1 88 ? -1.899 -7.752 -6.296 1.00 93.62 88 ASP A CA 1
ATOM 716 C C . ASP A 1 88 ? -1.783 -7.381 -7.780 1.00 93.62 88 ASP A C 1
ATOM 718 O O . ASP A 1 88 ? -0.712 -7.572 -8.363 1.00 93.62 88 ASP A O 1
ATOM 722 N N . ASP A 1 89 ? -2.858 -6.847 -8.370 1.00 92.81 89 ASP A N 1
ATOM 723 C CA . ASP A 1 89 ? -2.875 -6.373 -9.757 1.00 92.81 89 ASP A CA 1
ATOM 724 C C . ASP A 1 89 ? -2.091 -5.058 -9.903 1.00 92.81 89 ASP A C 1
ATOM 726 O O . ASP A 1 89 ? -1.350 -4.871 -10.874 1.00 92.81 89 ASP A O 1
ATOM 730 N N . LEU A 1 90 ? -2.236 -4.155 -8.926 1.00 91.44 90 LEU A N 1
ATOM 731 C CA . LEU A 1 90 ? -1.605 -2.837 -8.932 1.00 91.44 90 LEU A CA 1
ATOM 732 C C . LEU A 1 90 ? -0.086 -2.919 -8.723 1.00 91.44 90 LEU A C 1
ATOM 734 O O . LEU A 1 90 ? 0.658 -2.214 -9.401 1.00 91.44 90 LEU A O 1
ATOM 738 N N . ILE A 1 91 ? 0.380 -3.777 -7.811 1.00 91.38 91 ILE A N 1
ATOM 739 C CA . ILE A 1 91 ? 1.803 -4.013 -7.538 1.00 91.38 91 ILE A CA 1
ATOM 740 C C . ILE A 1 91 ? 2.094 -5.490 -7.803 1.00 91.38 91 ILE A C 1
ATOM 742 O O . ILE A 1 91 ? 1.974 -6.345 -6.925 1.00 91.38 91 ILE A O 1
ATOM 746 N N . SER A 1 92 ? 2.479 -5.799 -9.035 1.00 91.44 92 SER A N 1
ATOM 747 C CA . SER A 1 92 ? 2.780 -7.162 -9.489 1.00 91.44 92 SER A CA 1
ATOM 748 C C . SER A 1 92 ? 4.277 -7.487 -9.489 1.00 91.44 92 SER A C 1
ATOM 750 O O . SER A 1 92 ? 4.634 -8.664 -9.428 1.00 91.44 92 SER A O 1
ATOM 752 N N . ASP A 1 93 ? 5.161 -6.482 -9.513 1.00 88.06 93 ASP A N 1
ATOM 753 C CA . ASP A 1 93 ? 6.611 -6.691 -9.385 1.00 88.06 93 ASP A CA 1
ATOM 754 C C . ASP A 1 93 ? 6.988 -6.998 -7.924 1.00 88.06 93 ASP A C 1
ATOM 756 O O . ASP A 1 93 ? 6.679 -6.236 -7.005 1.00 88.06 93 ASP A O 1
ATOM 760 N N . PHE A 1 94 ? 7.681 -8.117 -7.702 1.00 86.88 94 PHE A N 1
ATOM 761 C CA . PHE A 1 94 ? 8.070 -8.572 -6.364 1.00 86.88 94 PHE A CA 1
ATOM 762 C C . PHE A 1 94 ? 9.009 -7.594 -5.643 1.00 86.88 94 PHE A C 1
ATOM 764 O O . PHE A 1 94 ? 8.878 -7.402 -4.438 1.00 86.88 94 PHE A O 1
ATOM 771 N N . ARG A 1 95 ? 9.897 -6.902 -6.368 1.00 84.56 95 ARG A N 1
ATOM 772 C CA . ARG A 1 95 ? 10.807 -5.905 -5.779 1.00 84.56 95 ARG A CA 1
ATOM 773 C C . ARG A 1 95 ? 10.019 -4.708 -5.272 1.00 84.56 95 ARG A C 1
ATOM 775 O O . ARG A 1 95 ? 10.319 -4.174 -4.213 1.00 84.56 95 ARG A O 1
ATOM 782 N N . LEU A 1 96 ? 8.983 -4.307 -6.007 1.00 84.75 96 LEU A N 1
ATOM 783 C CA . LEU A 1 96 ? 8.101 -3.221 -5.589 1.00 84.75 96 LEU A CA 1
ATOM 784 C C . LEU A 1 96 ? 7.252 -3.591 -4.378 1.00 84.75 96 LEU A C 1
ATOM 786 O O . LEU A 1 96 ? 7.027 -2.734 -3.530 1.00 84.75 96 LEU A O 1
ATOM 790 N N . ARG A 1 97 ? 6.831 -4.854 -4.253 1.00 90.56 97 ARG A N 1
ATOM 791 C CA . ARG A 1 97 ? 6.138 -5.352 -3.054 1.00 90.56 97 ARG A CA 1
ATOM 792 C C . ARG A 1 97 ? 7.018 -5.268 -1.814 1.00 90.56 97 ARG A C 1
ATOM 794 O O . ARG A 1 97 ? 6.551 -4.795 -0.781 1.00 90.56 97 ARG A O 1
ATOM 801 N N . ASP A 1 98 ? 8.284 -5.666 -1.922 1.00 85.44 98 ASP A N 1
ATOM 802 C CA . ASP A 1 98 ? 9.242 -5.565 -0.816 1.00 85.44 98 ASP A CA 1
ATOM 803 C C . ASP A 1 98 ? 9.452 -4.109 -0.388 1.00 85.44 98 ASP A C 1
ATOM 805 O O . ASP A 1 98 ? 9.429 -3.794 0.804 1.00 85.44 98 ASP A O 1
ATOM 809 N N . ILE A 1 99 ? 9.588 -3.206 -1.362 1.00 82.31 99 ILE A N 1
ATOM 810 C CA . ILE A 1 99 ? 9.716 -1.765 -1.117 1.00 82.31 99 ILE A CA 1
ATOM 811 C C . ILE A 1 99 ? 8.453 -1.221 -0.452 1.00 82.31 99 ILE A C 1
ATOM 813 O O . ILE A 1 99 ? 8.546 -0.521 0.554 1.00 82.31 99 ILE A O 1
ATOM 817 N N . ALA A 1 100 ? 7.277 -1.571 -0.970 1.00 86.81 100 ALA A N 1
ATOM 818 C CA . ALA A 1 100 ? 5.996 -1.134 -0.433 1.00 86.81 100 ALA A CA 1
ATOM 819 C C . ALA A 1 100 ? 5.795 -1.619 1.012 1.00 86.81 100 ALA A C 1
ATOM 821 O O . ALA A 1 100 ? 5.399 -0.834 1.870 1.00 86.81 100 ALA A O 1
ATOM 822 N N . LEU A 1 101 ? 6.134 -2.878 1.314 1.00 88.75 101 LEU A N 1
ATOM 823 C CA . LEU A 1 101 ? 6.079 -3.433 2.670 1.00 88.75 101 LEU A CA 1
ATOM 824 C C . LEU A 1 101 ? 7.060 -2.752 3.620 1.00 88.75 101 LEU A C 1
ATOM 826 O O . LEU A 1 101 ? 6.705 -2.485 4.770 1.00 88.75 101 LEU A O 1
ATOM 830 N N . MET A 1 102 ? 8.289 -2.501 3.166 1.00 84.88 102 MET A N 1
ATOM 831 C CA . MET A 1 102 ? 9.311 -1.846 3.975 1.00 84.88 102 MET A CA 1
ATOM 832 C C . MET A 1 102 ? 8.921 -0.402 4.283 1.00 84.88 102 MET A C 1
ATOM 834 O O . MET A 1 102 ? 8.946 -0.011 5.448 1.00 84.88 102 MET A O 1
ATOM 838 N N . ALA A 1 103 ? 8.517 0.353 3.260 1.00 79.62 103 ALA A N 1
ATOM 839 C CA . ALA A 1 103 ? 8.054 1.724 3.404 1.00 79.62 103 ALA A CA 1
ATOM 840 C C . ALA A 1 103 ? 6.856 1.789 4.354 1.00 79.62 103 ALA A C 1
ATOM 842 O O . ALA A 1 103 ? 6.942 2.456 5.376 1.00 79.62 103 ALA A O 1
ATOM 843 N N . ALA A 1 104 ? 5.816 0.986 4.110 1.00 82.62 104 ALA A N 1
ATOM 844 C CA . ALA A 1 104 ? 4.620 0.950 4.947 1.00 82.62 104 ALA A CA 1
ATOM 845 C C . ALA A 1 104 ? 4.924 0.629 6.416 1.00 82.62 104 ALA A C 1
ATOM 847 O O . ALA A 1 104 ? 4.330 1.216 7.316 1.00 82.62 104 ALA A O 1
ATOM 848 N N . LYS A 1 105 ? 5.866 -0.286 6.683 1.00 83.94 105 LYS A N 1
ATOM 849 C CA . LYS A 1 105 ? 6.267 -0.607 8.058 1.00 83.94 105 LYS A CA 1
ATOM 850 C C . LYS A 1 105 ? 6.967 0.561 8.736 1.00 83.94 105 LYS A C 1
ATOM 852 O O . LYS A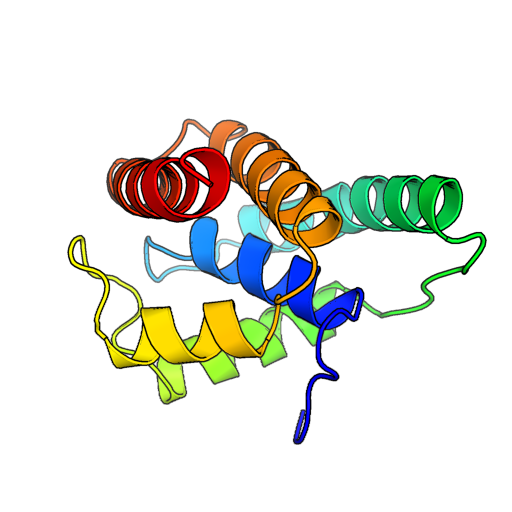 1 105 ? 6.694 0.821 9.904 1.00 83.94 105 LYS A O 1
ATOM 857 N N . LEU A 1 106 ? 7.917 1.190 8.043 1.00 76.31 106 LEU A N 1
ATOM 858 C CA . LEU A 1 106 ? 8.664 2.328 8.577 1.00 76.31 106 LEU A CA 1
ATOM 859 C C . LEU A 1 106 ? 7.721 3.486 8.897 1.00 76.31 106 LEU A C 1
ATOM 861 O O . LEU A 1 106 ? 7.854 4.065 9.971 1.00 76.31 106 LEU A O 1
ATOM 865 N N . SER A 1 107 ? 6.754 3.720 8.011 1.00 73.25 107 SER A N 1
ATOM 866 C CA . SER A 1 107 ? 5.690 4.702 8.163 1.00 73.25 107 SER A CA 1
ATOM 867 C C . SER A 1 107 ? 4.812 4.432 9.377 1.00 73.25 107 SER A C 1
ATOM 869 O O . SER A 1 107 ? 4.807 5.203 10.330 1.00 73.25 107 SER A O 1
ATOM 871 N N . ALA A 1 108 ? 4.148 3.278 9.407 1.00 74.50 108 ALA A N 1
ATOM 872 C CA . ALA A 1 108 ? 3.193 2.951 10.462 1.00 74.50 108 ALA A CA 1
ATOM 873 C C . ALA A 1 108 ? 3.856 2.733 11.842 1.00 74.50 108 ALA A C 1
ATOM 875 O O . ALA A 1 108 ? 3.231 2.884 12.883 1.00 74.50 108 ALA A O 1
ATOM 876 N N . SER A 1 109 ? 5.151 2.394 11.904 1.00 71.88 109 SER A N 1
ATOM 877 C CA . SER A 1 109 ? 5.831 2.154 13.190 1.00 71.88 109 SER A CA 1
ATOM 878 C C . SER A 1 109 ? 6.268 3.425 13.927 1.00 71.88 109 SER A C 1
ATOM 880 O O . SER A 1 109 ? 6.737 3.306 15.061 1.00 71.88 109 SER A O 1
ATOM 882 N N . LYS A 1 110 ? 6.176 4.614 13.319 1.00 64.69 110 LYS A N 1
ATOM 883 C CA . LYS A 1 110 ? 6.703 5.851 13.917 1.00 64.69 110 LYS A CA 1
ATOM 884 C C . LYS A 1 110 ? 5.887 6.378 15.092 1.00 64.69 110 LYS A C 1
ATOM 886 O O . LYS A 1 110 ? 6.509 6.783 16.071 1.00 64.69 110 LYS A O 1
ATOM 891 N N . ASP A 1 111 ? 4.559 6.311 15.026 1.00 57.53 111 ASP A N 1
ATOM 892 C CA . ASP A 1 111 ? 3.673 6.729 16.128 1.00 57.53 111 ASP A CA 1
ATOM 893 C C . ASP A 1 111 ? 3.236 5.550 17.028 1.00 57.53 111 ASP A C 1
ATOM 895 O O . ASP A 1 111 ? 2.437 5.671 17.951 1.00 57.53 111 ASP A O 1
ATOM 899 N N . GLY A 1 112 ? 3.843 4.378 16.810 1.00 59.47 112 GLY A N 1
ATOM 900 C CA . GLY A 1 112 ? 3.521 3.152 17.530 1.00 59.47 112 GLY A CA 1
ATOM 901 C C . GLY A 1 112 ? 2.464 2.345 16.792 1.00 59.47 112 GLY A C 1
ATOM 902 O O . GLY A 1 112 ? 1.286 2.443 17.095 1.00 59.47 112 GLY A O 1
ATOM 903 N N . LEU A 1 113 ? 2.943 1.505 15.868 1.00 66.44 113 LEU A N 1
ATOM 904 C CA . LEU A 1 113 ? 2.171 0.601 15.010 1.00 66.44 113 LEU A CA 1
ATOM 905 C C . LEU A 1 113 ? 0.836 0.167 15.637 1.00 66.44 113 LEU A C 1
ATOM 907 O O . LEU A 1 113 ? 0.796 -0.681 16.538 1.00 66.44 113 LEU A O 1
ATOM 911 N N . HIS A 1 114 ? -0.255 0.754 15.153 1.00 75.31 114 HIS A N 1
ATOM 912 C CA . HIS A 1 114 ? -1.589 0.506 15.670 1.00 75.31 114 HIS A CA 1
ATOM 913 C C . HIS A 1 114 ? -2.026 -0.918 15.322 1.00 75.31 114 HIS A C 1
ATOM 915 O O . HIS A 1 114 ? -1.610 -1.517 14.328 1.00 75.31 114 HIS A O 1
ATOM 921 N N . LYS A 1 115 ? -2.907 -1.501 16.142 1.00 80.06 115 LYS A N 1
ATOM 922 C CA . LYS A 1 115 ? -3.306 -2.915 16.011 1.00 80.06 115 LYS A CA 1
ATOM 923 C C . LYS A 1 115 ? -3.871 -3.251 14.619 1.00 80.06 115 LYS A C 1
ATOM 925 O O . LYS A 1 115 ? -3.671 -4.364 14.128 1.00 80.06 115 LYS A O 1
ATOM 930 N N . LEU A 1 116 ? -4.593 -2.316 13.997 1.00 81.31 116 LEU A N 1
ATOM 931 C CA . LEU A 1 116 ? -5.184 -2.506 12.669 1.00 81.31 116 LEU A CA 1
ATOM 932 C C . LEU A 1 116 ? -4.124 -2.451 11.563 1.00 81.31 116 LEU A C 1
ATOM 934 O O . LEU A 1 116 ? -4.100 -3.336 10.703 1.00 81.31 116 LEU A O 1
ATOM 938 N N . GLU A 1 117 ? -3.215 -1.481 11.633 1.00 81.00 117 GLU A N 1
ATOM 939 C CA . GLU A 1 117 ? -2.066 -1.361 10.731 1.00 81.00 117 GLU A CA 1
ATOM 940 C C . GLU A 1 117 ? -1.182 -2.607 10.813 1.00 81.00 117 GLU A C 1
ATOM 942 O O . GLU A 1 117 ? -0.861 -3.217 9.793 1.00 81.00 117 GLU A O 1
ATOM 947 N N . GLU A 1 118 ? -0.861 -3.056 12.034 1.00 86.50 118 GLU A N 1
ATOM 948 C CA . GLU A 1 118 ? -0.071 -4.262 12.279 1.00 86.50 118 GLU A CA 1
ATOM 949 C C . GLU A 1 118 ? -0.751 -5.502 11.691 1.00 86.50 118 GLU A C 1
ATOM 951 O O . GLU A 1 118 ? -0.103 -6.326 11.039 1.00 86.50 118 GLU A O 1
ATOM 956 N N . SER A 1 119 ? -2.063 -5.650 11.902 1.00 88.19 119 SER A N 1
ATOM 957 C CA . SER A 1 119 ? -2.838 -6.773 11.367 1.00 88.19 119 SER A CA 1
ATOM 958 C C . SER A 1 119 ? -2.771 -6.814 9.839 1.00 88.19 119 SER A C 1
ATOM 960 O O . SER A 1 119 ? -2.455 -7.857 9.251 1.00 88.19 119 SER A O 1
ATOM 962 N N . LYS A 1 120 ? -3.005 -5.671 9.184 1.00 88.81 120 LYS A N 1
ATOM 963 C CA . LYS A 1 120 ? -2.974 -5.573 7.723 1.00 88.81 120 LYS A CA 1
ATOM 964 C C . LYS A 1 120 ? -1.575 -5.753 7.158 1.00 88.81 120 LYS A C 1
ATOM 966 O O . LYS A 1 120 ? -1.402 -6.500 6.193 1.00 88.81 120 LYS A O 1
ATOM 971 N N . TRP A 1 121 ? -0.574 -5.136 7.772 1.00 90.75 121 TRP A N 1
ATOM 972 C CA . TRP A 1 121 ? 0.814 -5.293 7.362 1.00 90.75 121 TRP A CA 1
ATOM 973 C C . TRP A 1 121 ? 1.254 -6.755 7.468 1.00 90.75 121 TRP A C 1
ATOM 975 O O . TRP A 1 121 ? 1.803 -7.306 6.516 1.00 90.75 121 TRP A O 1
ATOM 985 N N . ASN A 1 122 ? 0.939 -7.432 8.577 1.00 90.88 122 ASN A N 1
ATOM 986 C CA . ASN A 1 122 ? 1.277 -8.844 8.771 1.00 90.88 122 ASN A CA 1
ATOM 987 C C . ASN A 1 122 ? 0.604 -9.763 7.747 1.00 90.88 122 ASN A C 1
ATOM 989 O O . ASN A 1 122 ? 1.201 -10.763 7.335 1.00 90.88 122 ASN A O 1
ATOM 993 N N . PHE A 1 123 ? -0.629 -9.458 7.337 1.00 92.75 123 PHE A N 1
ATOM 994 C CA . PHE A 1 123 ? -1.287 -10.183 6.254 1.00 92.75 123 PHE A CA 1
ATOM 995 C C . PHE A 1 123 ? -0.511 -10.041 4.941 1.00 92.75 123 PHE A C 1
ATOM 997 O O . PHE A 1 123 ? -0.176 -11.052 4.319 1.00 92.75 123 PHE A O 1
ATOM 1004 N N . TRP A 1 124 ? -0.188 -8.809 4.541 1.00 93.38 124 TRP A N 1
ATOM 1005 C CA . TRP A 1 124 ? 0.511 -8.546 3.283 1.00 93.38 124 TRP A CA 1
ATOM 1006 C C . TRP A 1 124 ? 1.937 -9.079 3.288 1.00 93.38 124 TRP A C 1
ATOM 1008 O O . TRP A 1 124 ? 2.357 -9.691 2.309 1.00 93.38 124 TRP A O 1
ATOM 1018 N N . PHE A 1 125 ? 2.644 -8.962 4.412 1.00 92.50 125 PHE A N 1
ATOM 1019 C CA . PHE A 1 125 ? 3.957 -9.565 4.592 1.00 92.50 125 PHE A CA 1
ATOM 1020 C C . PHE A 1 125 ? 3.900 -11.079 4.376 1.00 92.50 125 PHE A C 1
ATOM 1022 O O . PHE A 1 125 ? 4.656 -11.615 3.575 1.00 92.50 125 PHE A O 1
ATOM 1029 N N . LYS A 1 126 ? 2.949 -11.783 5.003 1.00 92.44 126 LYS A N 1
ATOM 1030 C CA . LYS A 1 126 ? 2.774 -13.226 4.771 1.00 92.44 126 LYS A CA 1
ATOM 1031 C C . LYS A 1 126 ? 2.417 -13.539 3.321 1.00 92.44 126 LYS A C 1
ATOM 1033 O O . LYS A 1 126 ? 2.900 -14.535 2.796 1.00 92.44 126 LYS A O 1
ATOM 1038 N N . ARG A 1 127 ? 1.576 -12.729 2.680 1.00 92.25 127 ARG A N 1
ATOM 1039 C CA . ARG A 1 127 ? 1.134 -12.964 1.301 1.00 92.25 127 ARG A CA 1
ATOM 1040 C C . ARG A 1 127 ? 2.259 -12.774 0.285 1.00 92.25 127 ARG A C 1
ATOM 1042 O O . ARG A 1 127 ? 2.390 -13.596 -0.614 1.00 92.25 127 ARG A O 1
ATOM 1049 N N . TRP A 1 128 ? 3.031 -11.701 0.408 1.00 92.06 128 TRP A N 1
ATOM 1050 C CA . TRP A 1 128 ? 4.028 -11.314 -0.588 1.00 92.06 128 TRP A CA 1
ATOM 1051 C C . TRP A 1 128 ? 5.426 -11.859 -0.300 1.00 92.06 128 TRP A C 1
ATOM 1053 O O . TRP A 1 128 ? 6.127 -12.175 -1.251 1.00 92.06 128 TRP A O 1
ATOM 1063 N N . ALA A 1 129 ? 5.810 -12.049 0.968 1.00 80.81 129 ALA A N 1
ATOM 1064 C CA . ALA A 1 129 ? 7.124 -12.599 1.323 1.00 80.81 129 ALA A CA 1
ATOM 1065 C C . ALA A 1 129 ? 7.185 -14.140 1.292 1.00 80.81 129 ALA A C 1
ATOM 1067 O O . ALA A 1 129 ? 8.263 -14.710 1.433 1.00 80.81 129 ALA A O 1
ATOM 1068 N N . SER A 1 130 ? 6.045 -14.830 1.142 1.00 63.06 130 SER A N 1
ATOM 1069 C CA . SER A 1 130 ? 5.993 -16.304 1.058 1.00 63.06 130 SER A CA 1
ATOM 1070 C C . SER A 1 130 ? 6.090 -16.845 -0.376 1.00 63.06 130 SER A C 1
ATOM 1072 O O . SER A 1 130 ? 5.715 -17.999 -0.603 1.00 63.06 130 SER A O 1
ATOM 1074 N N . VAL A 1 131 ? 6.539 -16.031 -1.337 1.00 48.94 131 VAL A N 1
ATOM 1075 C CA . VAL A 1 131 ? 6.687 -16.406 -2.755 1.00 48.94 131 VAL A CA 1
ATOM 1076 C C . VAL A 1 131 ? 8.156 -16.562 -3.117 1.00 48.94 131 VAL A C 1
ATOM 1078 O O . VAL A 1 131 ? 8.938 -15.650 -2.781 1.00 48.94 131 VAL A O 1
#